Protein AF-A0A4Q3DMS5-F1 (afdb_monomer)

Sequence (95 aa):
MFNDIIKGFTTAGKGLNLTLKHFFAAKNSREVLSVQSDNYFKQQEGNNTIQYPHQTLPVPETGRYQLFVEMDDCIVCDLCAKICPVNCIDIESIK

Foldseek 3Di:
DVVVVVVVVVVVVVVVVVVVVQVVQQPAADDQEAPPDPCPVVCPTHDPDDDPPVDDHDDDPPDDDDDDDDVVPDPPPCPCQVPDPVSPDDDDDDD

Secondary structure (DSSP, 8-state):
-HHHHHHHHHHHHHHHHHHHHHHHHTTSBPP---TTSTTTTT--SSBS---TTTS-PPPPTT---S----GGG-----HHHHH-TT---------

Structure (mmCIF, N/CA/C/O backbone):
data_AF-A0A4Q3DMS5-F1
#
_entry.id   AF-A0A4Q3DMS5-F1
#
loop_
_atom_site.group_PDB
_atom_site.id
_atom_site.type_symbol
_atom_site.label_atom_id
_atom_site.label_alt_id
_atom_site.label_comp_id
_atom_site.label_asym_id
_atom_site.label_entity_id
_atom_site.label_seq_id
_atom_site.pdbx_PDB_ins_code
_atom_site.Cartn_x
_atom_site.Cartn_y
_atom_site.Cartn_z
_atom_site.occupancy
_atom_site.B_iso_or_equiv
_atom_site.auth_seq_id
_atom_site.auth_comp_id
_atom_site.auth_asym_id
_atom_site.auth_atom_id
_atom_site.pdbx_PDB_model_num
ATOM 1 N N . MET A 1 1 ? 7.527 -2.050 -49.517 1.00 63.50 1 MET A N 1
ATOM 2 C CA . MET A 1 1 ? 7.680 -3.496 -49.240 1.00 63.50 1 MET A CA 1
ATOM 3 C C . MET A 1 1 ? 8.998 -3.810 -48.531 1.00 63.50 1 MET A C 1
ATOM 5 O O . MET A 1 1 ? 8.949 -4.069 -47.340 1.00 63.50 1 MET A O 1
ATOM 9 N N . PHE A 1 2 ? 10.176 -3.717 -49.170 1.00 79.44 2 PHE A N 1
ATOM 10 C CA . PHE A 1 2 ? 11.456 -4.019 -48.489 1.00 79.44 2 PHE A CA 1
ATOM 11 C C . PHE A 1 2 ? 11.795 -3.065 -47.326 1.00 79.44 2 PHE A C 1
ATOM 13 O O . PHE A 1 2 ? 12.204 -3.523 -46.263 1.00 79.44 2 PHE A O 1
ATOM 20 N N . ASN A 1 3 ? 11.541 -1.758 -47.468 1.00 86.62 3 ASN A N 1
ATOM 21 C CA . ASN A 1 3 ? 11.739 -0.793 -46.376 1.00 86.62 3 ASN A CA 1
ATOM 22 C C . ASN A 1 3 ? 10.830 -1.042 -45.166 1.00 86.62 3 ASN A C 1
ATOM 24 O O . ASN A 1 3 ? 11.218 -0.737 -44.044 1.00 86.62 3 ASN A O 1
ATOM 28 N N . ASP A 1 4 ? 9.635 -1.589 -45.378 1.00 89.00 4 ASP A N 1
ATOM 29 C CA . ASP A 1 4 ? 8.675 -1.847 -44.300 1.00 89.00 4 ASP A CA 1
ATOM 30 C C . ASP A 1 4 ? 9.079 -3.093 -43.508 1.00 89.00 4 ASP A C 1
ATOM 32 O O . ASP A 1 4 ? 9.011 -3.099 -42.281 1.00 89.00 4 ASP A O 1
ATOM 36 N N . ILE A 1 5 ? 9.622 -4.100 -44.203 1.00 92.19 5 ILE A N 1
ATOM 37 C CA . ILE A 1 5 ? 10.231 -5.286 -43.591 1.00 92.19 5 ILE A CA 1
ATOM 38 C C . ILE A 1 5 ? 11.445 -4.879 -42.740 1.00 92.19 5 ILE A C 1
ATOM 40 O O . ILE A 1 5 ? 11.538 -5.260 -41.574 1.00 92.19 5 ILE A O 1
ATOM 44 N N . ILE A 1 6 ? 12.340 -4.043 -43.277 1.00 91.12 6 ILE A N 1
ATOM 45 C CA . ILE A 1 6 ? 13.511 -3.536 -42.540 1.00 91.12 6 ILE A CA 1
ATOM 46 C C . ILE A 1 6 ? 13.071 -2.712 -41.322 1.00 91.12 6 ILE A C 1
ATOM 48 O O . ILE A 1 6 ? 13.587 -2.917 -40.223 1.00 91.12 6 ILE A O 1
ATOM 52 N N . LYS A 1 7 ? 12.076 -1.828 -41.475 1.00 92.31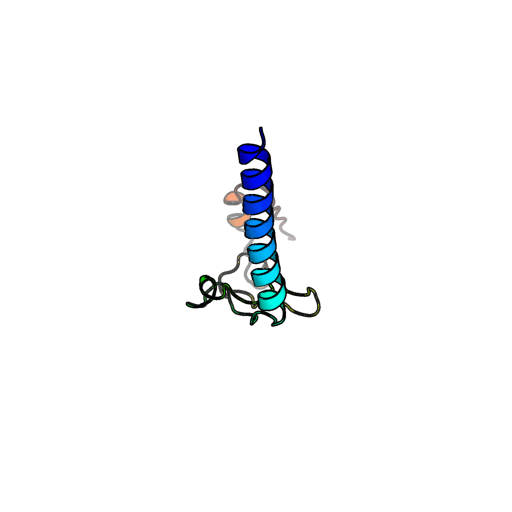 7 LYS A N 1
ATOM 53 C CA . LYS A 1 7 ? 11.501 -1.079 -40.347 1.00 92.31 7 LYS A CA 1
ATOM 54 C C . LYS A 1 7 ? 10.970 -2.025 -39.269 1.00 92.31 7 LYS A C 1
ATOM 56 O O . LYS A 1 7 ? 11.342 -1.846 -38.113 1.00 92.31 7 LYS A O 1
ATOM 61 N N . GLY A 1 8 ? 10.222 -3.063 -39.644 1.00 93.50 8 GLY A N 1
ATOM 62 C CA . GLY A 1 8 ? 9.713 -4.081 -38.720 1.00 93.50 8 GLY A CA 1
ATOM 63 C C . GLY A 1 8 ? 10.815 -4.766 -37.906 1.00 93.50 8 GLY A C 1
ATOM 64 O O . GLY A 1 8 ? 10.745 -4.805 -36.674 1.00 93.50 8 GLY A O 1
ATOM 65 N N . PHE A 1 9 ? 11.882 -5.225 -38.565 1.00 94.81 9 PHE A N 1
ATOM 66 C CA . PHE A 1 9 ? 13.025 -5.831 -37.873 1.00 94.81 9 PHE A CA 1
ATOM 67 C C . PHE A 1 9 ? 13.759 -4.839 -36.963 1.00 94.81 9 PHE A C 1
ATOM 69 O O . PHE A 1 9 ? 14.126 -5.193 -35.843 1.00 94.81 9 PHE A O 1
ATOM 76 N N . THR A 1 10 ? 13.931 -3.581 -37.382 1.00 93.69 10 THR A N 1
ATOM 77 C CA . THR A 1 10 ? 14.586 -2.568 -36.533 1.00 93.69 10 THR A CA 1
ATOM 78 C C . THR A 1 10 ? 13.753 -2.205 -35.303 1.00 93.69 10 THR A C 1
ATOM 80 O O . THR A 1 10 ? 14.312 -2.012 -34.223 1.00 93.69 10 THR A O 1
ATOM 83 N N . THR A 1 11 ? 12.422 -2.146 -35.421 1.00 95.19 11 THR A N 1
ATOM 84 C CA . THR A 1 11 ? 11.533 -1.914 -34.274 1.00 95.19 11 THR A CA 1
ATOM 85 C C . THR A 1 11 ? 11.515 -3.106 -33.325 1.00 95.19 11 THR A C 1
ATOM 87 O O . THR A 1 11 ? 11.600 -2.910 -32.113 1.00 95.19 11 THR A O 1
ATOM 90 N N . ALA A 1 12 ? 11.498 -4.332 -33.858 1.00 96.38 12 ALA A N 1
ATOM 91 C CA . ALA A 1 12 ? 11.585 -5.546 -33.052 1.00 96.38 12 ALA A CA 1
ATOM 92 C C . ALA A 1 12 ? 12.926 -5.627 -32.304 1.00 96.38 12 ALA A C 1
ATOM 94 O O . ALA A 1 12 ? 12.945 -5.889 -31.104 1.00 96.38 12 ALA A O 1
ATOM 95 N N . GLY A 1 13 ? 14.039 -5.307 -32.974 1.00 97.19 13 GLY A N 1
ATOM 96 C CA . GLY A 1 13 ? 15.365 -5.249 -32.354 1.00 97.19 13 GLY A CA 1
ATOM 97 C C . GLY A 1 13 ? 15.467 -4.197 -31.245 1.00 97.19 13 GLY A C 1
ATOM 98 O O . GLY A 1 13 ? 16.038 -4.467 -30.190 1.00 97.19 13 GLY A O 1
ATOM 99 N N . LYS A 1 14 ? 14.855 -3.018 -31.431 1.00 96.94 14 LYS A N 1
ATOM 100 C CA . LYS A 1 14 ? 14.754 -1.993 -30.375 1.00 96.94 14 LYS A CA 1
ATOM 101 C C . LYS A 1 14 ? 13.964 -2.493 -29.162 1.00 96.94 14 LYS A C 1
ATOM 103 O O . LYS A 1 14 ? 14.416 -2.295 -28.036 1.00 96.94 14 LYS A O 1
ATOM 108 N N . GLY A 1 15 ? 12.824 -3.150 -29.386 1.00 97.25 15 GLY A N 1
ATOM 109 C CA . GLY A 1 15 ? 12.019 -3.746 -28.316 1.00 97.25 15 GLY A CA 1
ATOM 110 C C . GLY A 1 15 ? 12.787 -4.823 -27.552 1.00 97.25 15 GLY A C 1
ATOM 111 O O . GLY A 1 15 ? 12.859 -4.773 -26.329 1.00 97.25 15 GLY A O 1
ATOM 112 N N . LEU A 1 16 ? 13.455 -5.726 -28.274 1.00 97.00 16 LEU A N 1
ATOM 113 C CA . LEU A 1 16 ? 14.280 -6.773 -27.676 1.00 97.00 16 LEU A CA 1
ATOM 114 C C . LEU A 1 16 ? 15.425 -6.194 -26.832 1.00 97.00 16 LEU A C 1
ATOM 116 O O . LEU A 1 16 ? 15.657 -6.669 -25.725 1.00 97.00 16 LEU A O 1
ATOM 120 N N . ASN A 1 17 ? 16.107 -5.147 -27.306 1.00 97.19 17 ASN A N 1
ATOM 121 C CA . ASN A 1 17 ? 17.160 -4.476 -26.535 1.00 97.19 17 ASN A CA 1
ATOM 122 C C . ASN A 1 17 ? 16.621 -3.877 -25.224 1.00 97.19 17 ASN A C 1
ATOM 124 O O . ASN A 1 17 ? 17.253 -3.996 -24.175 1.00 97.19 17 ASN A O 1
ATOM 128 N N . LEU A 1 18 ? 15.428 -3.275 -25.261 1.00 95.00 18 LEU A N 1
ATOM 129 C CA . LEU A 1 18 ? 14.769 -2.771 -24.057 1.00 95.00 18 LEU A CA 1
ATOM 130 C C . LEU A 1 18 ? 14.433 -3.911 -23.085 1.00 95.00 18 LEU A C 1
ATOM 132 O O . LEU A 1 18 ? 14.716 -3.804 -21.891 1.00 95.00 18 LEU A O 1
ATOM 136 N N . THR A 1 19 ? 13.889 -5.020 -23.590 1.00 94.69 19 THR A N 1
ATOM 137 C CA . THR A 1 19 ? 13.608 -6.212 -22.781 1.00 94.69 19 THR A CA 1
ATOM 138 C C . THR A 1 19 ? 14.878 -6.776 -22.152 1.00 94.69 19 THR A C 1
ATOM 140 O O . THR A 1 19 ? 14.883 -7.044 -20.954 1.00 94.69 19 THR A O 1
ATOM 143 N N . LEU A 1 20 ? 15.969 -6.903 -22.913 1.00 94.75 20 LEU A N 1
ATOM 144 C CA . LEU A 1 20 ? 17.258 -7.370 -22.397 1.00 94.75 20 LEU A CA 1
ATOM 145 C C . LEU A 1 20 ? 17.800 -6.429 -21.314 1.00 94.75 20 LEU A C 1
ATOM 147 O O . LEU A 1 20 ? 18.235 -6.902 -20.266 1.00 94.75 20 LEU A O 1
ATOM 151 N N . LYS A 1 21 ? 17.703 -5.105 -21.508 1.00 92.62 21 LYS A N 1
ATOM 152 C CA . LYS A 1 21 ? 18.088 -4.115 -20.490 1.00 92.62 21 LYS A CA 1
ATOM 153 C C . LYS A 1 21 ? 17.330 -4.339 -19.178 1.00 92.62 21 LYS A C 1
ATOM 155 O O . LYS A 1 21 ? 17.958 -4.401 -18.124 1.00 92.62 21 LYS A O 1
ATOM 160 N N . HIS A 1 22 ? 16.006 -4.493 -19.231 1.00 91.81 22 HIS A N 1
ATOM 161 C CA . HIS A 1 22 ? 15.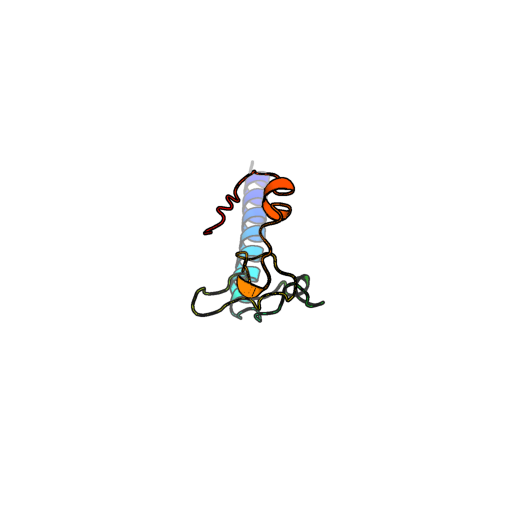202 -4.740 -18.029 1.00 91.81 22 HIS A CA 1
ATOM 162 C C . HIS A 1 22 ? 15.440 -6.128 -17.424 1.00 91.81 22 HIS A C 1
ATOM 164 O O . HIS A 1 22 ? 15.468 -6.250 -16.204 1.00 91.81 22 HIS A O 1
ATOM 170 N N . PHE A 1 23 ? 15.672 -7.154 -18.245 1.00 91.56 23 PHE A N 1
ATOM 171 C CA . PHE A 1 23 ? 15.982 -8.506 -17.780 1.00 91.56 23 PHE A CA 1
ATOM 172 C C . PHE A 1 23 ? 17.260 -8.536 -16.932 1.00 91.56 23 PHE A C 1
ATOM 174 O O . PHE A 1 23 ? 17.264 -9.100 -15.840 1.00 91.56 23 PHE A O 1
ATOM 181 N N . PHE A 1 24 ? 18.329 -7.876 -17.388 1.00 91.31 24 PHE A N 1
ATOM 182 C CA . PHE A 1 24 ? 19.574 -7.800 -16.621 1.00 91.31 24 PHE A CA 1
ATOM 183 C C . PHE A 1 24 ? 19.495 -6.823 -15.438 1.00 91.31 24 PHE A C 1
ATOM 185 O O . PHE A 1 24 ? 20.086 -7.102 -14.395 1.00 91.31 24 PHE A O 1
ATOM 192 N N . ALA A 1 25 ? 18.740 -5.724 -15.551 1.00 88.69 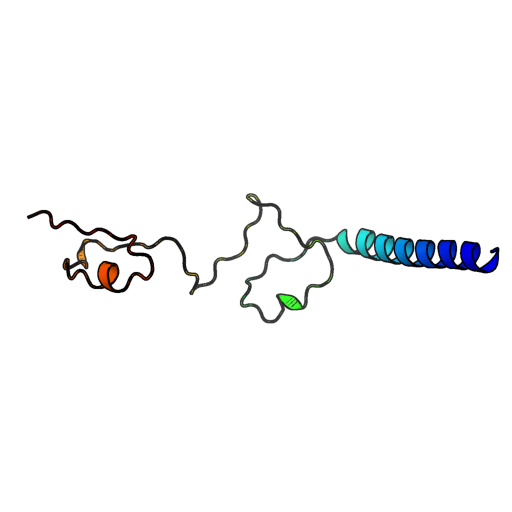25 ALA A N 1
ATOM 193 C CA . ALA A 1 25 ? 18.499 -4.807 -14.431 1.00 88.69 25 ALA A CA 1
ATOM 194 C C . ALA A 1 25 ? 17.691 -5.461 -13.290 1.00 88.69 25 ALA A C 1
ATOM 196 O O . ALA A 1 25 ? 17.899 -5.139 -12.123 1.00 88.69 25 ALA A O 1
ATOM 197 N N . ALA A 1 26 ? 16.816 -6.423 -13.605 1.00 88.56 26 ALA A N 1
ATOM 198 C CA . ALA A 1 26 ? 15.999 -7.155 -12.634 1.00 88.56 26 ALA A CA 1
ATOM 199 C C . ALA A 1 26 ? 16.757 -8.256 -11.859 1.00 88.56 26 ALA A C 1
ATOM 201 O O . ALA A 1 26 ? 16.146 -8.985 -11.079 1.00 88.56 26 ALA A O 1
ATOM 202 N N . LYS A 1 27 ? 18.077 -8.397 -12.053 1.00 86.19 27 LYS A N 1
ATOM 203 C CA . LYS A 1 27 ? 18.904 -9.386 -11.339 1.00 86.19 27 LYS A CA 1
ATOM 204 C C . LYS A 1 27 ? 18.996 -9.109 -9.833 1.00 86.19 27 LYS A C 1
ATOM 206 O O . LYS A 1 27 ? 19.137 -10.049 -9.054 1.00 86.19 27 LYS A O 1
ATOM 211 N N . ASN A 1 28 ? 18.930 -7.842 -9.430 1.00 83.88 28 ASN A N 1
ATOM 212 C CA . ASN A 1 28 ? 18.979 -7.443 -8.025 1.00 83.88 28 ASN A CA 1
ATOM 213 C C . ASN A 1 28 ? 17.561 -7.264 -7.472 1.00 83.88 28 ASN A C 1
ATOM 215 O O . ASN A 1 28 ? 16.670 -6.773 -8.168 1.00 83.88 28 ASN A O 1
ATOM 219 N N . SER A 1 29 ? 17.347 -7.652 -6.215 1.00 82.50 29 SER A N 1
ATOM 220 C CA . SER A 1 29 ? 16.076 -7.410 -5.537 1.00 82.50 29 SER A CA 1
ATOM 221 C C . SER A 1 29 ? 15.970 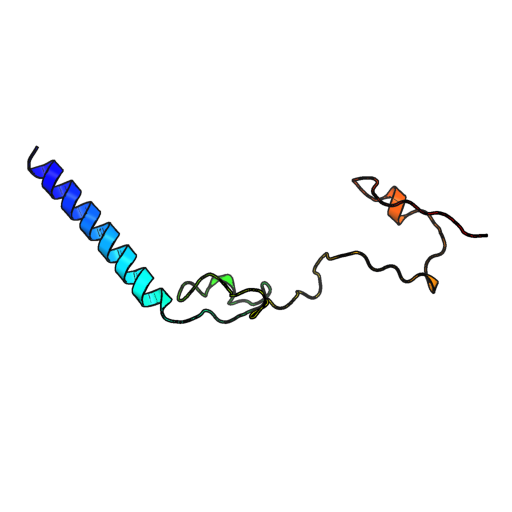-5.966 -5.060 1.00 82.50 29 SER A C 1
ATOM 223 O O . SER A 1 29 ? 16.943 -5.411 -4.548 1.00 82.50 29 SER A O 1
ATOM 225 N N . ARG A 1 30 ? 14.779 -5.386 -5.168 1.00 83.38 30 ARG A N 1
ATOM 226 C CA . ARG A 1 30 ? 14.437 -4.105 -4.556 1.00 83.38 30 ARG A CA 1
ATOM 227 C C . ARG A 1 30 ? 14.459 -4.210 -3.025 1.00 83.38 30 ARG A C 1
ATOM 229 O O . ARG A 1 30 ? 14.123 -5.247 -2.455 1.00 83.38 30 ARG A O 1
ATOM 236 N N . GLU A 1 31 ? 14.814 -3.115 -2.358 1.00 85.25 31 GLU A N 1
ATOM 237 C CA . GLU A 1 31 ? 14.702 -2.994 -0.903 1.00 85.25 31 GLU A CA 1
ATOM 238 C C . GLU A 1 31 ? 13.243 -2.818 -0.458 1.00 85.25 31 GLU A C 1
ATOM 240 O O . GLU A 1 31 ? 12.468 -2.058 -1.043 1.00 85.25 31 GLU A O 1
ATOM 245 N N . VAL A 1 32 ? 12.872 -3.495 0.625 1.00 88.25 32 VAL A N 1
ATOM 246 C CA . VAL A 1 32 ? 11.522 -3.445 1.191 1.00 88.25 32 VAL A CA 1
ATOM 247 C C . VAL A 1 32 ? 11.374 -2.180 2.04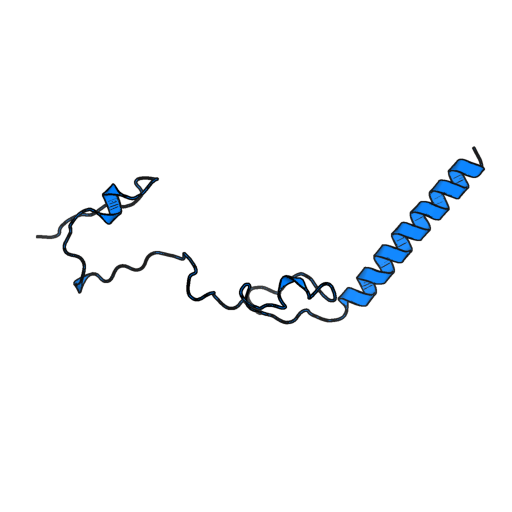5 1.00 88.25 32 VAL A C 1
ATOM 249 O O . VAL A 1 32 ? 11.664 -2.180 3.239 1.00 88.25 32 VAL A O 1
ATOM 252 N N . LEU A 1 33 ? 10.943 -1.084 1.419 1.00 88.88 33 LEU A N 1
ATOM 253 C CA . LEU A 1 33 ? 10.705 0.203 2.081 1.00 88.88 33 LEU A CA 1
ATOM 254 C C . LEU A 1 33 ? 9.220 0.440 2.386 1.00 88.88 33 LEU A C 1
ATOM 256 O O . LEU A 1 33 ? 8.332 -0.087 1.713 1.00 88.88 33 LEU A O 1
ATOM 260 N N . SER A 1 34 ? 8.950 1.308 3.366 1.00 87.81 34 SER A N 1
ATOM 261 C CA . SER A 1 34 ? 7.603 1.836 3.611 1.00 87.81 34 SER A CA 1
ATOM 262 C C . SER A 1 34 ? 7.138 2.730 2.468 1.00 87.81 34 SER A C 1
ATOM 264 O O . SER A 1 34 ? 7.922 3.495 1.901 1.00 87.81 34 SER A O 1
ATOM 266 N N . VAL A 1 35 ? 5.835 2.679 2.184 1.00 86.12 35 VAL A N 1
ATOM 267 C CA . VAL A 1 35 ? 5.152 3.559 1.219 1.00 86.12 35 VAL A CA 1
ATOM 268 C C . VAL A 1 35 ? 5.331 5.037 1.584 1.00 86.12 35 VAL A C 1
ATOM 270 O O . VAL A 1 35 ? 5.306 5.895 0.710 1.00 86.12 35 VAL A O 1
ATOM 273 N N . GLN A 1 36 ? 5.565 5.337 2.865 1.00 87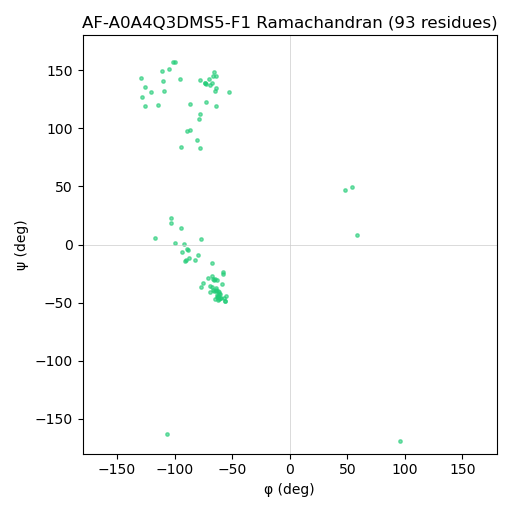.06 36 GLN A N 1
ATOM 274 C CA . GLN A 1 36 ? 5.796 6.696 3.362 1.00 87.06 36 GLN A CA 1
ATOM 275 C C . GLN A 1 36 ? 7.225 7.212 3.118 1.00 87.06 36 GLN A C 1
ATOM 277 O O . GLN A 1 36 ? 7.494 8.381 3.367 1.00 87.06 36 GLN A O 1
ATOM 282 N N . SER A 1 37 ? 8.158 6.367 2.668 1.00 87.88 37 SER A N 1
ATOM 283 C CA . SER A 1 37 ? 9.550 6.783 2.464 1.00 87.88 37 SER A CA 1
ATOM 284 C C . SER A 1 37 ? 9.717 7.674 1.226 1.00 87.88 37 SER A C 1
ATOM 286 O O . SER A 1 37 ? 9.191 7.373 0.153 1.00 87.88 37 SER A O 1
ATOM 288 N N . ASP A 1 38 ? 10.543 8.719 1.337 1.00 89.19 38 ASP A N 1
ATOM 289 C CA . ASP A 1 38 ? 10.829 9.672 0.245 1.00 89.19 38 ASP A CA 1
ATOM 290 C C . ASP A 1 38 ? 11.392 9.011 -1.024 1.00 89.19 38 ASP A C 1
ATOM 292 O O . ASP A 1 38 ? 11.323 9.555 -2.132 1.00 89.19 38 ASP A O 1
ATOM 296 N N . ASN A 1 39 ? 11.995 7.834 -0.861 1.00 86.94 39 ASN A N 1
ATOM 297 C CA . ASN A 1 39 ? 12.632 7.082 -1.933 1.00 86.94 39 ASN A CA 1
ATOM 298 C C . ASN A 1 39 ? 11.755 5.942 -2.479 1.00 86.94 39 ASN A C 1
ATOM 300 O O . ASN A 1 39 ? 12.184 5.268 -3.417 1.00 86.94 39 ASN A O 1
ATOM 304 N N . TYR A 1 40 ? 10.523 5.754 -1.983 1.00 86.19 40 TYR A N 1
ATOM 305 C CA . TYR A 1 40 ? 9.643 4.656 -2.406 1.00 86.19 40 TYR A CA 1
ATOM 306 C C . TYR A 1 40 ? 9.400 4.625 -3.925 1.00 86.19 40 TYR A C 1
ATOM 308 O O . TYR A 1 40 ? 9.491 3.566 -4.543 1.00 86.19 40 TYR A O 1
ATOM 316 N N . PHE A 1 41 ? 9.142 5.780 -4.549 1.00 87.00 41 PHE A N 1
ATOM 317 C CA . PHE A 1 41 ? 8.880 5.882 -5.996 1.00 87.00 41 PHE A CA 1
ATOM 318 C C . PHE A 1 41 ? 10.141 6.064 -6.854 1.00 87.00 41 PHE A C 1
ATOM 320 O O . PHE A 1 41 ? 10.056 6.083 -8.082 1.00 87.00 41 PHE A O 1
ATOM 327 N N . LYS A 1 42 ? 11.316 6.214 -6.229 1.00 87.00 42 LYS A N 1
ATOM 328 C CA . LYS A 1 42 ? 12.588 6.447 -6.937 1.00 87.00 42 LYS A CA 1
ATOM 329 C C . LYS A 1 42 ? 13.325 5.150 -7.277 1.00 87.00 42 LYS A C 1
ATOM 331 O O . LYS A 1 42 ? 14.227 5.162 -8.107 1.00 87.00 42 LYS A O 1
ATOM 336 N N . GLN A 1 43 ? 12.930 4.031 -6.674 1.00 78.69 43 GLN A N 1
ATOM 337 C CA . GLN A 1 43 ? 13.483 2.705 -6.948 1.00 78.69 43 GLN A CA 1
ATOM 338 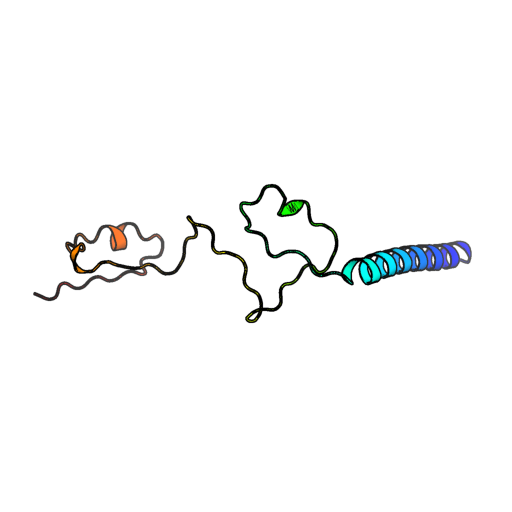C C . GLN A 1 43 ? 12.900 2.141 -8.256 1.00 78.69 43 GLN A C 1
ATOM 340 O O . GLN A 1 43 ? 11.920 1.403 -8.240 1.00 78.69 43 GLN A O 1
ATOM 345 N N . GLN A 1 44 ? 13.479 2.534 -9.394 1.00 79.81 44 GLN A N 1
ATOM 346 C CA . GLN A 1 44 ? 13.074 2.069 -10.734 1.00 79.81 44 GLN A CA 1
ATOM 347 C C . GLN A 1 44 ? 13.876 0.853 -11.232 1.00 79.81 44 GLN A C 1
ATOM 349 O O . GLN A 1 44 ? 13.579 0.308 -12.295 1.00 79.81 44 GLN A O 1
ATOM 354 N N . GLU A 1 45 ? 14.901 0.445 -10.484 1.00 81.50 45 GLU A N 1
ATOM 355 C CA . GLU A 1 45 ? 15.791 -0.665 -10.820 1.00 81.50 45 GLU A CA 1
ATOM 356 C C . GLU A 1 45 ? 15.575 -1.852 -9.872 1.00 81.50 45 GLU A C 1
ATOM 358 O O . GLU A 1 45 ? 15.240 -1.673 -8.701 1.00 81.50 45 GLU A O 1
ATOM 363 N N . GLY A 1 46 ? 15.798 -3.065 -10.382 1.00 85.62 46 GLY A N 1
ATOM 364 C CA . GLY A 1 46 ? 15.594 -4.315 -9.651 1.00 85.62 46 GLY A CA 1
ATOM 365 C C . GLY A 1 46 ? 14.232 -4.969 -9.896 1.00 85.62 46 GLY A C 1
ATOM 366 O O . GLY A 1 46 ? 13.498 -4.618 -10.824 1.00 85.62 46 GLY A O 1
ATOM 367 N N . ASN A 1 47 ? 13.911 -5.984 -9.094 1.00 86.31 47 ASN A N 1
ATOM 368 C CA . ASN A 1 47 ? 12.609 -6.643 -9.160 1.00 86.31 47 ASN A CA 1
ATOM 369 C C . ASN A 1 47 ? 11.491 -5.749 -8.576 1.00 86.31 47 ASN A C 1
ATOM 371 O O . ASN A 1 47 ? 11.641 -5.113 -7.541 1.00 86.31 47 ASN A O 1
ATOM 375 N N . ASN A 1 48 ? 10.328 -5.713 -9.232 1.00 84.88 48 ASN A N 1
ATOM 376 C CA . ASN A 1 48 ? 9.192 -4.904 -8.760 1.00 84.88 48 ASN A CA 1
ATOM 377 C C . ASN A 1 48 ? 8.290 -5.633 -7.755 1.00 84.88 48 ASN A C 1
ATOM 379 O O . ASN A 1 48 ? 7.415 -5.012 -7.157 1.00 84.88 48 ASN A O 1
ATOM 383 N N . THR A 1 49 ? 8.467 -6.944 -7.593 1.00 88.31 49 THR A N 1
ATOM 384 C CA . THR A 1 49 ? 7.653 -7.777 -6.702 1.00 88.31 49 THR A CA 1
ATOM 385 C C . THR A 1 49 ? 8.419 -8.137 -5.440 1.00 88.31 49 THR A C 1
ATOM 387 O O . THR A 1 49 ? 9.636 -8.312 -5.469 1.00 88.31 49 THR A O 1
ATOM 390 N N . ILE A 1 50 ? 7.678 -8.340 -4.357 1.00 89.81 50 ILE A N 1
ATOM 391 C CA . ILE A 1 50 ? 8.155 -9.006 -3.143 1.00 89.81 50 ILE A CA 1
ATOM 392 C C . ILE A 1 50 ? 7.641 -10.448 -3.117 1.00 89.81 50 ILE A C 1
ATOM 394 O O . ILE A 1 50 ? 6.631 -10.758 -3.755 1.00 89.81 50 ILE A O 1
ATOM 398 N N . GLN A 1 51 ? 8.314 -11.332 -2.385 1.00 91.62 51 GLN A N 1
ATOM 399 C CA . GLN A 1 51 ? 7.865 -12.718 -2.214 1.00 91.62 51 GLN A CA 1
ATOM 400 C C . GLN A 1 51 ? 7.041 -12.872 -0.933 1.00 91.62 51 GLN A C 1
ATOM 402 O O . GLN A 1 51 ? 7.561 -13.269 0.107 1.00 91.62 51 GLN A O 1
ATOM 407 N N . TYR A 1 52 ? 5.745 -12.576 -0.992 1.00 93.12 52 TYR A N 1
ATOM 408 C CA . TYR A 1 52 ? 4.836 -12.875 0.117 1.00 93.12 52 TYR A CA 1
ATOM 409 C C . TYR A 1 52 ? 4.641 -14.401 0.252 1.00 93.12 52 TYR A C 1
A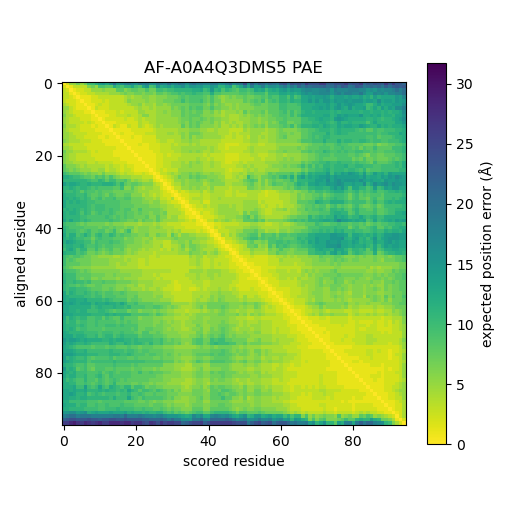TOM 411 O O . TYR A 1 52 ? 4.479 -15.064 -0.775 1.00 93.12 52 TYR A O 1
ATOM 419 N N . PRO A 1 53 ? 4.636 -14.993 1.464 1.00 95.12 53 PRO A N 1
ATOM 420 C CA . PRO A 1 53 ? 4.701 -14.363 2.792 1.00 95.12 53 PRO A CA 1
ATOM 421 C C . PRO A 1 53 ? 6.115 -14.193 3.377 1.00 95.12 53 PRO A C 1
ATOM 423 O O . PRO A 1 53 ? 6.255 -13.688 4.485 1.00 95.12 53 PRO A O 1
ATOM 426 N N . HIS A 1 54 ? 7.164 -14.612 2.666 1.00 93.56 54 HIS A N 1
ATOM 427 C CA . HIS A 1 54 ? 8.552 -14.586 3.153 1.00 93.56 54 HIS A CA 1
ATOM 428 C C . HIS A 1 54 ? 9.088 -13.158 3.343 1.00 93.56 54 HIS A C 1
ATOM 430 O O . HIS A 1 54 ? 9.946 -12.916 4.188 1.00 93.56 54 HIS A O 1
ATOM 436 N N . GLN A 1 55 ? 8.590 -12.221 2.541 1.00 91.44 55 GLN A N 1
ATOM 437 C CA . GLN A 1 55 ? 8.863 -10.792 2.616 1.00 91.44 55 GLN A CA 1
ATOM 438 C C . GLN A 1 55 ? 7.536 -10.036 2.712 1.00 91.44 55 GLN A C 1
ATOM 440 O O . GLN A 1 55 ? 6.598 -10.316 1.961 1.00 91.44 55 GLN A O 1
ATOM 445 N N . THR A 1 56 ? 7.464 -9.052 3.607 1.00 91.31 56 THR A N 1
ATOM 446 C CA . THR A 1 56 ? 6.272 -8.230 3.846 1.00 91.31 56 THR A CA 1
ATOM 447 C C . THR A 1 56 ? 6.627 -6.751 3.810 1.00 91.31 56 THR A C 1
ATOM 449 O O . THR A 1 56 ? 7.699 -6.353 4.256 1.00 91.31 56 THR A O 1
ATOM 452 N N . LEU A 1 57 ? 5.729 -5.922 3.271 1.00 90.00 57 LEU A N 1
ATOM 453 C CA . LEU A 1 57 ? 5.887 -4.472 3.366 1.00 90.00 57 LEU A CA 1
ATOM 454 C C . LEU A 1 57 ? 5.653 -4.026 4.813 1.00 90.00 57 LEU A C 1
ATOM 456 O O . LEU A 1 57 ? 4.743 -4.549 5.464 1.00 90.00 57 LEU A O 1
ATOM 460 N N . PRO A 1 58 ? 6.418 -3.043 5.312 1.00 90.50 58 PRO A N 1
ATOM 461 C CA . PRO A 1 58 ? 6.149 -2.465 6.615 1.00 90.50 58 PRO A CA 1
ATOM 462 C C . PRO A 1 58 ? 4.790 -1.759 6.596 1.00 90.50 58 PRO A C 1
ATOM 464 O O . PRO A 1 58 ? 4.443 -1.029 5.663 1.00 90.50 58 PRO A O 1
ATOM 467 N N . VAL A 1 59 ? 4.022 -2.010 7.648 1.00 89.25 59 VAL A N 1
ATOM 468 C CA . VAL A 1 59 ? 2.672 -1.486 7.851 1.00 89.25 59 VAL A CA 1
ATOM 469 C C . VAL A 1 59 ? 2.774 0.007 8.197 1.00 89.25 59 VAL A C 1
ATOM 471 O O . VAL A 1 59 ? 3.458 0.341 9.163 1.00 89.25 59 VAL A O 1
ATOM 474 N N . PRO A 1 60 ? 2.134 0.926 7.446 1.00 88.88 60 PRO A N 1
ATOM 475 C CA . PRO A 1 60 ? 2.078 2.336 7.830 1.00 88.88 60 PRO A CA 1
ATOM 476 C C . PRO A 1 60 ? 1.304 2.533 9.137 1.00 88.88 60 PRO A C 1
ATOM 478 O O . PRO A 1 60 ? 0.281 1.880 9.354 1.00 88.88 60 PRO A O 1
ATOM 481 N N . GLU A 1 61 ? 1.739 3.502 9.946 1.00 88.56 61 GLU A N 1
ATOM 482 C CA . GLU A 1 61 ? 1.122 3.826 11.243 1.00 88.56 61 GLU A CA 1
ATOM 483 C C . GLU A 1 61 ? -0.363 4.211 11.128 1.00 88.56 61 GLU A C 1
ATOM 485 O O . GLU A 1 61 ? -1.164 3.877 11.993 1.00 88.56 61 GLU A O 1
ATOM 490 N N . THR A 1 62 ? -0.758 4.873 10.037 1.00 89.50 62 THR A N 1
ATOM 491 C CA . THR A 1 62 ? -2.133 5.353 9.796 1.00 89.50 62 THR A CA 1
ATOM 492 C C . THR A 1 62 ? -2.921 4.483 8.814 1.00 89.50 62 THR A C 1
ATOM 494 O O . THR A 1 62 ? -3.868 4.946 8.168 1.00 89.50 62 THR A O 1
ATOM 497 N N . GLY A 1 63 ? -2.536 3.215 8.658 1.00 88.19 63 GLY A N 1
ATOM 498 C CA . GLY A 1 63 ? -3.265 2.288 7.799 1.00 88.19 63 GLY A CA 1
ATOM 499 C C . GLY A 1 63 ? -4.656 1.955 8.349 1.00 88.19 63 GLY A C 1
ATOM 500 O O . GLY A 1 63 ? -4.850 1.766 9.547 1.00 88.19 63 GLY A O 1
ATOM 501 N N . ARG A 1 64 ? -5.647 1.884 7.458 1.00 91.75 64 ARG A N 1
ATOM 502 C CA . ARG A 1 64 ? -7.015 1.473 7.800 1.00 91.75 64 ARG A CA 1
ATOM 503 C C . ARG A 1 64 ? -7.124 -0.043 7.648 1.00 91.75 64 ARG A C 1
ATOM 505 O O . ARG A 1 64 ? -7.279 -0.529 6.530 1.00 91.75 64 ARG A O 1
ATOM 512 N N . TYR A 1 65 ? -6.999 -0.767 8.755 1.00 90.44 65 TYR A N 1
ATOM 513 C CA . TYR A 1 65 ? -7.063 -2.232 8.795 1.00 90.44 65 TYR A CA 1
ATOM 514 C C . TYR A 1 65 ? -8.381 -2.716 9.403 1.00 90.44 65 TYR A C 1
ATOM 516 O O . TYR A 1 65 ? -9.353 -1.966 9.493 1.00 90.44 65 TYR A O 1
ATOM 524 N N . GLN A 1 66 ? -8.411 -3.986 9.802 1.00 93.31 66 GLN A N 1
ATOM 525 C CA . GLN A 1 66 ? -9.499 -4.545 10.585 1.00 93.31 66 GLN A CA 1
ATOM 526 C C . GLN A 1 66 ? -9.745 -3.690 11.833 1.00 93.31 66 GLN A C 1
ATOM 528 O O . GLN A 1 66 ? -8.810 -3.335 12.550 1.00 93.31 66 GLN A O 1
ATOM 533 N N . LEU A 1 67 ? -11.014 -3.356 12.066 1.00 93.00 67 LEU A N 1
ATOM 534 C CA . LEU A 1 67 ? -11.427 -2.609 13.244 1.00 93.00 67 LEU A CA 1
ATOM 535 C C . LEU A 1 67 ? -11.174 -3.453 14.495 1.00 93.00 67 LEU A C 1
ATOM 537 O O . LEU A 1 67 ? -11.549 -4.625 14.547 1.00 93.00 67 LEU A O 1
ATOM 541 N N . PHE A 1 68 ? -10.556 -2.835 15.494 1.00 93.69 68 PHE A N 1
ATOM 542 C CA . PHE A 1 68 ? -10.428 -3.370 16.841 1.00 93.69 68 PHE A CA 1
ATOM 543 C C . PHE A 1 68 ? -11.325 -2.545 17.762 1.00 93.69 68 PHE A C 1
ATOM 545 O O . PHE A 1 68 ? -11.317 -1.315 17.685 1.00 93.69 68 PHE A O 1
ATOM 552 N N . VAL A 1 69 ? -12.120 -3.219 18.590 1.00 93.00 69 VAL A N 1
ATOM 553 C CA . VAL A 1 69 ? -13.015 -2.582 19.557 1.00 93.00 69 VAL A CA 1
ATOM 554 C C . VAL A 1 69 ? -12.525 -2.947 20.947 1.00 93.00 69 VAL A C 1
ATOM 556 O O . VAL A 1 69 ? -12.483 -4.126 21.290 1.00 93.00 69 VAL A O 1
ATOM 559 N N . GLU A 1 70 ? -12.177 -1.932 21.730 1.00 95.69 70 GLU A N 1
ATOM 560 C CA . GLU A 1 70 ? -11.952 -2.087 23.163 1.00 95.69 70 GLU A CA 1
ATOM 561 C C . GLU A 1 70 ? -13.320 -2.132 23.852 1.00 95.69 70 GLU A C 1
ATOM 563 O O . GLU A 1 70 ? -14.048 -1.137 23.873 1.00 95.69 70 GLU A O 1
ATOM 568 N N . MET A 1 71 ? -13.722 -3.312 24.331 1.00 92.81 71 MET A N 1
ATOM 569 C CA . MET A 1 71 ? -15.087 -3.523 24.832 1.00 92.81 71 MET A CA 1
ATOM 570 C C . MET A 1 71 ? -15.340 -2.801 26.156 1.00 92.81 71 MET A C 1
ATOM 572 O O . MET A 1 71 ? -16.469 -2.374 26.388 1.00 92.81 71 MET A O 1
ATOM 576 N N . ASP A 1 72 ? -14.302 -2.606 26.970 1.00 94.00 72 ASP A N 1
ATOM 577 C CA . ASP A 1 72 ? -14.397 -1.904 28.255 1.00 94.00 72 ASP A CA 1
ATOM 578 C C . ASP A 1 72 ? -14.702 -0.403 28.083 1.00 94.00 72 ASP A C 1
ATOM 580 O O . ASP A 1 72 ? -15.351 0.205 28.936 1.00 94.00 72 ASP A O 1
ATOM 584 N N . ASP A 1 73 ? -14.307 0.182 26.947 1.00 94.75 73 ASP A N 1
ATOM 585 C CA . ASP A 1 73 ? -14.563 1.588 26.604 1.00 94.75 73 ASP A CA 1
ATOM 586 C C . ASP A 1 73 ? -15.889 1.785 25.842 1.00 94.75 73 ASP A C 1
ATOM 588 O O . ASP A 1 73 ? -16.372 2.912 25.664 1.00 94.75 73 ASP A O 1
ATOM 592 N N . CYS A 1 74 ? -16.499 0.702 25.354 1.00 94.50 74 CYS A N 1
ATOM 593 C CA . CYS A 1 74 ? -17.714 0.768 24.555 1.00 94.50 74 CYS A CA 1
ATOM 594 C C . CYS A 1 74 ? -18.953 1.001 25.432 1.00 94.50 74 CYS A C 1
ATOM 596 O O . CYS A 1 74 ? -19.414 0.118 26.149 1.00 94.50 74 CYS A O 1
ATOM 598 N N . ILE A 1 75 ? -19.571 2.177 25.304 1.00 94.75 75 ILE A N 1
ATOM 599 C CA . ILE A 1 75 ? -20.793 2.547 26.044 1.00 94.75 75 ILE A CA 1
ATOM 600 C C . ILE A 1 75 ? -22.103 2.283 25.283 1.00 94.75 75 ILE A C 1
ATOM 602 O O . ILE A 1 75 ? -23.144 2.819 25.659 1.00 94.75 75 ILE A O 1
ATOM 606 N N . VAL A 1 76 ? -22.065 1.509 24.191 1.00 95.62 76 VAL A N 1
ATOM 607 C CA . VAL A 1 76 ? -23.250 1.172 23.372 1.00 95.62 76 VAL A CA 1
ATOM 608 C C . VAL A 1 76 ? -24.015 2.426 22.896 1.00 95.62 76 VAL A C 1
ATOM 610 O O . VAL A 1 76 ? -25.222 2.563 23.069 1.00 95.62 76 VAL A O 1
ATOM 613 N N . CYS A 1 77 ? -23.298 3.401 22.328 1.00 95.62 77 CYS A N 1
ATOM 614 C CA . CYS A 1 77 ? -23.887 4.672 21.878 1.00 95.62 77 CYS A CA 1
ATOM 615 C C . CYS A 1 77 ? -24.405 4.666 20.428 1.00 95.62 77 CYS A C 1
ATOM 617 O O . CYS A 1 77 ? -24.907 5.689 19.961 1.00 95.62 77 CYS A O 1
ATOM 619 N N . ASP A 1 78 ? -24.211 3.570 19.692 1.00 95.44 78 ASP A N 1
ATOM 620 C CA . ASP A 1 78 ? -24.600 3.376 18.285 1.00 95.44 78 ASP A CA 1
ATOM 621 C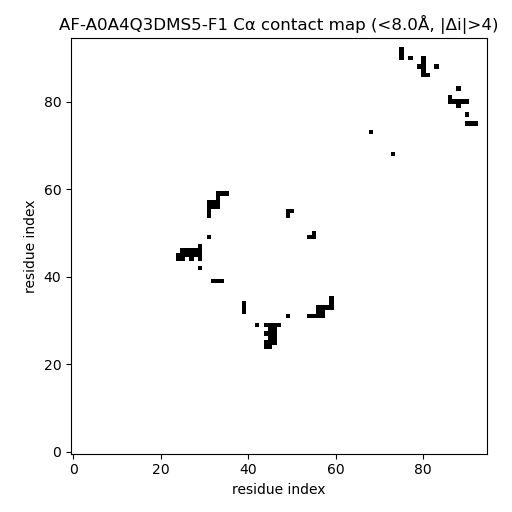 C . ASP A 1 78 ? -24.011 4.362 17.257 1.00 95.44 78 ASP A C 1
ATOM 623 O O . ASP A 1 78 ? -24.365 4.336 16.075 1.00 95.44 78 ASP A O 1
ATOM 627 N N . LEU A 1 79 ? -23.062 5.217 17.651 1.00 96.25 79 LEU A N 1
ATOM 628 C CA . LEU A 1 79 ? -22.480 6.218 16.749 1.00 96.25 79 LEU A CA 1
ATOM 629 C C . LEU A 1 79 ? -21.672 5.589 15.608 1.00 96.25 79 LEU A C 1
ATOM 631 O O . LEU A 1 79 ? -21.766 6.057 14.473 1.00 96.25 79 LEU A O 1
ATOM 635 N N . CYS A 1 80 ? -20.902 4.533 15.884 1.00 96.62 80 CYS A N 1
ATOM 636 C CA . CYS A 1 80 ? -20.111 3.829 14.871 1.00 96.62 80 CYS A CA 1
ATOM 637 C C . CYS A 1 80 ? -20.996 3.105 13.843 1.00 96.62 80 CYS A C 1
ATOM 639 O O . CYS A 1 80 ? -20.706 3.172 12.649 1.00 96.62 80 CYS A O 1
ATOM 641 N N . ALA A 1 81 ? -22.103 2.495 14.278 1.00 97.00 81 ALA A N 1
ATOM 642 C CA . ALA A 1 81 ? -23.090 1.890 13.386 1.00 97.00 81 ALA A CA 1
ATOM 643 C C . ALA A 1 81 ? -23.785 2.948 12.519 1.00 97.00 81 ALA A C 1
ATOM 645 O O . ALA A 1 81 ? -23.835 2.815 11.298 1.00 97.00 81 ALA A O 1
ATOM 646 N N . LYS A 1 82 ? -24.224 4.059 13.126 1.00 97.06 82 LYS A N 1
ATOM 647 C CA . LYS A 1 82 ? -24.930 5.145 12.429 1.00 97.06 82 LYS A CA 1
ATOM 648 C C . LYS A 1 82 ? -24.082 5.866 11.377 1.00 97.06 82 LYS A C 1
ATOM 650 O O . LYS A 1 82 ? -24.620 6.290 10.358 1.00 97.06 82 LYS A O 1
ATOM 655 N N . ILE A 1 83 ? -22.787 6.071 11.633 1.00 97.62 83 ILE A N 1
ATOM 656 C CA . ILE A 1 83 ? -21.892 6.765 10.689 1.00 97.62 83 ILE A CA 1
ATOM 657 C C . ILE A 1 83 ? -21.367 5.842 9.581 1.00 97.62 83 ILE A C 1
ATOM 659 O O . ILE A 1 83 ? -20.791 6.325 8.605 1.00 97.62 83 ILE A O 1
ATOM 663 N N . CYS A 1 84 ? -21.529 4.524 9.723 1.00 97.44 84 CYS A N 1
ATOM 664 C CA . CYS A 1 84 ? -20.992 3.561 8.775 1.00 97.44 84 CYS A CA 1
ATOM 665 C C . CYS A 1 84 ? -21.649 3.739 7.393 1.00 97.44 84 CYS A C 1
ATOM 667 O O . CYS A 1 84 ? -22.853 3.538 7.258 1.00 97.44 84 CYS A O 1
ATOM 669 N N . PRO A 1 85 ? -20.883 4.049 6.330 1.00 97.88 85 PRO A N 1
ATOM 670 C CA . PRO A 1 85 ? -21.454 4.357 5.016 1.00 97.88 85 PRO A CA 1
ATOM 671 C C . PRO A 1 85 ? -22.120 3.153 4.335 1.00 97.88 85 PRO A C 1
ATOM 673 O O . PRO A 1 85 ? -22.856 3.327 3.367 1.00 97.88 85 PRO A O 1
ATOM 676 N N . VAL A 1 86 ? -21.836 1.937 4.809 1.00 97.75 86 VAL A N 1
ATOM 677 C CA . VAL A 1 86 ? -22.342 0.676 4.248 1.00 97.75 86 VAL A CA 1
ATOM 678 C C . VAL A 1 86 ? -23.228 -0.096 5.226 1.00 97.75 86 VAL A C 1
ATOM 680 O O . VAL A 1 86 ? -23.618 -1.214 4.910 1.00 97.75 86 VAL A O 1
ATOM 683 N N . ASN A 1 87 ? -23.544 0.479 6.396 1.00 96.62 87 ASN A N 1
ATOM 684 C CA . ASN A 1 87 ? -24.380 -0.143 7.432 1.00 96.62 87 ASN A CA 1
ATOM 685 C C . ASN A 1 87 ? -23.972 -1.594 7.769 1.00 96.62 87 ASN A C 1
ATOM 687 O O . ASN A 1 87 ? -24.812 -2.485 7.806 1.00 96.62 87 ASN A O 1
ATOM 691 N N . CYS A 1 88 ? -22.673 -1.850 7.963 1.00 96.69 88 CYS A N 1
ATOM 692 C CA . CYS A 1 88 ? -22.137 -3.198 8.209 1.00 96.69 88 CYS A CA 1
ATOM 693 C C . CYS A 1 88 ? -21.774 -3.475 9.680 1.00 96.69 88 CYS A C 1
ATOM 695 O O . CYS A 1 88 ? -20.944 -4.341 9.949 1.00 96.69 88 CYS A O 1
ATOM 697 N N . ILE A 1 89 ? -22.293 -2.681 10.618 1.00 96.62 89 ILE A N 1
ATOM 698 C CA . ILE A 1 89 ? -22.000 -2.797 12.050 1.00 96.62 89 ILE A CA 1
ATOM 699 C C . ILE A 1 89 ? -23.335 -2.929 12.775 1.00 96.62 89 ILE A C 1
ATOM 701 O O . ILE A 1 89 ? -24.138 -1.999 12.723 1.00 96.62 89 ILE A O 1
ATOM 705 N N . ASP A 1 90 ? -23.513 -4.047 13.474 1.00 94.69 90 ASP A N 1
ATOM 706 C CA . ASP A 1 90 ? -24.645 -4.307 14.360 1.00 94.69 90 ASP A CA 1
ATOM 707 C C . ASP A 1 90 ? -24.162 -4.306 15.814 1.00 94.69 90 ASP A C 1
ATOM 709 O O . ASP A 1 90 ? -23.063 -4.779 16.117 1.00 94.69 90 ASP A O 1
ATOM 713 N N . ILE A 1 91 ? -24.968 -3.741 16.712 1.00 94.62 91 ILE A N 1
ATOM 714 C CA . ILE A 1 91 ? -24.654 -3.622 18.137 1.00 94.62 91 ILE A CA 1
ATOM 715 C C . ILE A 1 91 ? -25.834 -4.172 18.931 1.00 94.62 91 ILE A C 1
ATOM 717 O O . ILE A 1 91 ? -26.970 -3.738 18.758 1.00 94.62 91 ILE A O 1
ATOM 721 N N . GLU A 1 92 ? -25.549 -5.101 19.839 1.00 91.38 92 GLU A N 1
ATOM 722 C CA . GLU A 1 92 ? -26.514 -5.635 20.795 1.00 91.38 92 GLU A CA 1
ATOM 723 C C . GLU A 1 92 ? -26.015 -5.356 22.215 1.00 91.38 92 GLU A C 1
ATOM 725 O O . GLU A 1 92 ? -24.855 -5.612 22.540 1.00 91.38 92 GLU A O 1
ATOM 730 N N . SER A 1 93 ? -26.886 -4.821 23.075 1.00 87.69 93 SER A N 1
ATOM 731 C CA . SER A 1 93 ? -26.562 -4.666 24.496 1.00 87.69 93 SER A CA 1
ATOM 732 C C . SER A 1 93 ? -26.919 -5.939 25.246 1.00 87.69 93 SER A C 1
ATOM 734 O O . SER A 1 93 ? -28.075 -6.360 25.271 1.00 87.69 93 SER A O 1
ATOM 736 N N . ILE A 1 94 ? -25.921 -6.543 25.884 1.00 74.88 94 ILE A N 1
ATOM 737 C CA . ILE A 1 94 ? -26.144 -7.619 26.844 1.00 74.88 94 ILE A CA 1
ATOM 738 C C . ILE A 1 94 ? -26.382 -6.931 28.187 1.00 74.88 94 ILE A C 1
ATOM 740 O O . ILE A 1 94 ? -25.443 -6.459 28.827 1.00 74.88 94 ILE A O 1
ATOM 744 N N . LYS A 1 95 ? -27.654 -6.787 28.555 1.00 60.38 95 LYS A N 1
ATOM 745 C CA . LYS A 1 95 ? -28.048 -6.448 29.925 1.00 60.38 95 LYS A CA 1
ATOM 746 C C . LYS A 1 95 ? -28.098 -7.695 30.791 1.00 60.38 95 LYS A C 1
ATOM 748 O O . LYS A 1 95 ? -28.550 -8.740 30.274 1.00 60.38 95 LYS A O 1
#

pLDDT: mean 90.54, std 6.42, range [60.38, 97.88]

Mean predicted aligned error: 6.93 Å

Solvent-accessible surface area (backbone atoms only — not comparable to full-atom values): 6396 Å² total; per-residue (Å²): 110,72,69,56,52,52,49,51,52,53,53,51,51,52,50,50,52,52,51,52,52,52,58,64,46,37,72,44,77,52,81,85,59,39,85,86,42,94,57,53,88,68,67,83,63,30,37,93,72,76,58,73,86,87,43,73,72,61,80,62,94,85,61,90,69,86,88,82,78,66,67,93,76,57,80,83,76,58,57,72,34,72,68,38,94,76,64,83,55,87,87,81,86,88,125

Radius of gyration: 26.13 Å; Cα contacts (8 Å, |Δi|>4): 49; chains: 1; bounding box: 48×24×79 Å